Protein AF-A0A1H4CQN2-F1 (afdb_monomer_lite)

Structure (mmCIF, N/CA/C/O backbone):
data_AF-A0A1H4CQN2-F1
#
_entry.id   AF-A0A1H4CQN2-F1
#
loop_
_atom_site.group_PDB
_atom_site.id
_atom_site.type_symbol
_atom_site.label_atom_id
_atom_site.label_alt_id
_atom_site.label_comp_id
_atom_site.label_asym_id
_atom_site.label_entity_id
_atom_site.label_seq_id
_atom_site.pdbx_PDB_ins_code
_atom_site.Cartn_x
_atom_site.Cartn_y
_atom_site.Cartn_z
_atom_site.occupancy
_atom_site.B_iso_or_equiv
_atom_site.auth_seq_id
_atom_site.auth_comp_id
_atom_site.auth_asym_id
_atom_site.auth_atom_id
_atom_site.pdbx_PDB_model_num
ATOM 1 N N . ARG A 1 1 ? -15.395 -1.554 0.676 1.00 87.56 1 ARG A N 1
ATOM 2 C CA . ARG A 1 1 ? -14.840 -2.055 1.961 1.00 87.56 1 ARG A CA 1
ATOM 3 C C . ARG A 1 1 ? -13.580 -1.270 2.281 1.00 87.56 1 ARG A C 1
ATOM 5 O O . ARG A 1 1 ? -12.940 -0.834 1.336 1.00 87.56 1 ARG A O 1
ATOM 12 N N . VAL A 1 2 ? -13.227 -1.095 3.550 1.00 90.62 2 VAL A N 1
ATOM 13 C CA . VAL A 1 2 ? -11.987 -0.423 3.969 1.00 90.62 2 VAL A CA 1
ATOM 14 C C . VAL A 1 2 ? -11.228 -1.343 4.917 1.00 90.62 2 VAL A C 1
ATOM 16 O O . VAL A 1 2 ? -11.805 -1.848 5.880 1.00 90.62 2 VAL A O 1
ATOM 19 N N . LEU A 1 3 ? -9.947 -1.565 4.626 1.00 91.94 3 LEU A N 1
ATOM 20 C CA . LEU A 1 3 ? -9.003 -2.228 5.520 1.00 91.94 3 LEU A CA 1
ATOM 21 C C . LEU A 1 3 ? -8.351 -1.131 6.354 1.00 91.94 3 LEU A C 1
ATOM 23 O O . LEU A 1 3 ? -7.751 -0.216 5.798 1.00 91.94 3 LEU A O 1
ATOM 27 N N . ALA A 1 4 ? -8.525 -1.184 7.668 1.00 89.69 4 ALA A N 1
ATOM 28 C CA . ALA A 1 4 ? -8.013 -0.158 8.560 1.00 89.69 4 ALA A CA 1
ATOM 29 C C . ALA A 1 4 ? -7.338 -0.791 9.768 1.00 89.69 4 ALA A C 1
ATOM 31 O O . ALA A 1 4 ? -7.780 -1.831 10.271 1.00 89.69 4 ALA A O 1
ATOM 32 N N . ASP A 1 5 ? -6.301 -0.120 10.257 1.00 88.75 5 ASP A N 1
ATOM 33 C CA . ASP A 1 5 ? -5.639 -0.513 11.489 1.00 88.75 5 ASP A CA 1
ATOM 34 C C . ASP A 1 5 ? -6.581 -0.399 12.680 1.00 88.75 5 ASP A C 1
ATOM 36 O O . ASP A 1 5 ? -7.530 0.391 12.704 1.00 88.75 5 ASP A O 1
ATOM 40 N N . LYS A 1 6 ? -6.280 -1.180 13.721 1.00 87.81 6 LYS A N 1
ATOM 41 C CA . LYS A 1 6 ? -7.084 -1.248 14.945 1.00 87.81 6 LYS A CA 1
ATOM 42 C C . LYS A 1 6 ? -7.339 0.134 15.559 1.00 87.81 6 LYS A C 1
ATOM 44 O O . LYS A 1 6 ? -8.433 0.356 16.068 1.00 87.81 6 LYS A O 1
ATOM 49 N N . ILE A 1 7 ? -6.374 1.054 15.468 1.00 91.06 7 ILE A N 1
ATOM 50 C CA . ILE A 1 7 ? -6.483 2.420 16.007 1.00 91.06 7 ILE A CA 1
ATOM 51 C C . ILE A 1 7 ? -7.615 3.230 15.360 1.00 91.06 7 ILE A C 1
ATOM 53 O O . ILE A 1 7 ? -8.221 4.071 16.015 1.00 91.06 7 ILE A O 1
ATOM 57 N N . TYR A 1 8 ? -7.966 2.929 14.107 1.00 92.19 8 TYR A N 1
ATOM 58 C CA . TYR A 1 8 ? -9.045 3.599 13.385 1.00 92.19 8 TYR A CA 1
ATOM 59 C C . TYR A 1 8 ? -10.405 2.924 13.584 1.00 92.19 8 TYR A C 1
ATOM 61 O O . TYR A 1 8 ? -11.421 3.452 13.137 1.00 92.19 8 TYR A O 1
ATOM 69 N N . ARG A 1 9 ? -10.473 1.780 14.277 1.00 92.25 9 ARG A N 1
ATOM 70 C CA . ARG A 1 9 ? -11.725 1.048 14.534 1.00 92.25 9 ARG A CA 1
ATOM 71 C C . ARG A 1 9 ? -12.413 1.549 15.803 1.00 92.25 9 ARG A C 1
ATOM 73 O O . ARG A 1 9 ? -12.742 0.764 16.687 1.00 92.25 9 ARG A O 1
ATOM 80 N N . ASN A 1 10 ? -12.613 2.857 15.906 1.00 93.00 10 ASN A N 1
ATOM 81 C CA . ASN A 1 10 ? -13.371 3.467 16.997 1.00 93.00 10 ASN A CA 1
ATOM 82 C C . ASN A 1 10 ? -14.879 3.525 16.656 1.00 93.00 10 ASN A C 1
ATOM 84 O O . ASN A 1 10 ? -15.292 3.255 15.524 1.00 93.00 10 ASN A O 1
ATOM 88 N N . ARG A 1 11 ? -15.722 3.822 17.655 1.00 93.62 11 ARG A N 1
ATOM 89 C CA . ARG A 1 11 ? -17.189 3.838 17.488 1.00 93.62 11 ARG A CA 1
ATOM 90 C C . ARG A 1 11 ? -17.652 4.884 16.470 1.00 93.62 11 ARG A C 1
ATOM 92 O O . ARG A 1 11 ? -18.584 4.602 15.723 1.00 93.62 11 ARG A O 1
ATOM 99 N N . GLU A 1 12 ? -16.993 6.038 16.429 1.00 95.00 12 GLU A N 1
ATOM 100 C CA . GLU A 1 12 ? -17.295 7.138 15.505 1.00 95.00 12 GLU A CA 1
ATOM 101 C C . GLU A 1 12 ? -17.009 6.748 14.052 1.00 95.00 12 GLU A C 1
ATOM 103 O O . GLU A 1 12 ? -17.878 6.847 13.194 1.00 95.00 12 GLU A O 1
ATOM 108 N N . ASN A 1 13 ? -15.832 6.195 13.773 1.00 94.62 13 ASN A N 1
ATOM 109 C CA . ASN A 1 13 ? -15.453 5.741 12.438 1.00 94.62 13 ASN A CA 1
ATOM 110 C C . ASN A 1 13 ? -16.328 4.574 11.974 1.00 94.62 13 ASN A C 1
ATOM 112 O O . ASN A 1 13 ? -16.683 4.491 10.799 1.00 94.62 13 ASN A O 1
ATOM 116 N N . LEU A 1 14 ? -16.711 3.677 12.888 1.00 92.94 14 LEU A N 1
ATOM 117 C CA . LEU A 1 14 ? -17.646 2.596 12.583 1.00 92.94 14 LEU A CA 1
ATOM 118 C C . LEU A 1 14 ? -19.048 3.121 12.263 1.00 92.94 14 LEU A C 1
ATOM 120 O O . LEU A 1 14 ? -19.650 2.641 11.302 1.00 92.94 14 LEU A O 1
ATOM 124 N N . SER A 1 15 ? -19.570 4.089 13.025 1.00 94.00 15 SER A N 1
ATOM 125 C CA . SER A 1 15 ? -20.881 4.686 12.743 1.00 94.00 15 SER A CA 1
ATOM 126 C C . SER A 1 15 ? -20.861 5.472 11.431 1.00 94.00 15 SER A C 1
ATOM 128 O O . SER A 1 15 ? -21.769 5.306 10.618 1.00 94.00 15 SER A O 1
ATOM 130 N N . TYR A 1 16 ? -19.787 6.225 11.176 1.00 95.44 16 TYR A N 1
ATOM 131 C CA . TYR A 1 16 ? -19.548 6.959 9.935 1.00 95.44 16 TYR A CA 1
ATOM 132 C C . TYR A 1 16 ? -19.487 6.034 8.715 1.00 95.44 16 TYR A C 1
ATOM 134 O O . TYR A 1 16 ? -20.124 6.286 7.694 1.00 95.44 16 TYR A O 1
ATOM 142 N N . CYS A 1 17 ? -18.743 4.930 8.810 1.00 94.56 17 CYS A N 1
ATOM 143 C CA . CYS A 1 17 ? -18.678 3.960 7.722 1.00 94.56 17 CYS A CA 1
ATOM 144 C C . CYS A 1 17 ? -20.042 3.291 7.510 1.00 94.56 17 CYS A C 1
ATOM 146 O O . CYS A 1 17 ? -20.495 3.168 6.373 1.00 94.56 17 CYS A O 1
ATOM 148 N N . LYS A 1 18 ? -20.732 2.915 8.595 1.00 93.06 18 LYS A N 1
ATOM 149 C CA . LYS A 1 18 ? -22.045 2.264 8.532 1.00 93.06 18 LYS A CA 1
ATOM 150 C C . LYS A 1 18 ? -23.109 3.162 7.898 1.00 93.06 18 LYS A C 1
ATOM 152 O O . LYS A 1 18 ? -23.863 2.670 7.063 1.00 93.06 18 LYS A O 1
ATOM 157 N N . SER A 1 19 ? -23.153 4.452 8.239 1.00 96.44 19 SER A N 1
ATOM 158 C CA . SER A 1 19 ? -24.119 5.404 7.664 1.00 96.44 19 SER A CA 1
ATOM 159 C C . SER A 1 19 ? -23.926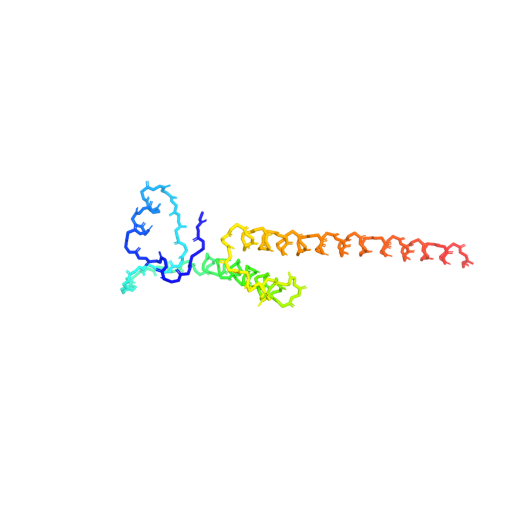 5.614 6.160 1.00 96.44 19 SER A C 1
ATOM 161 O O . SER A 1 19 ? -24.883 5.928 5.460 1.00 96.44 19 SER A O 1
ATOM 163 N N . ARG A 1 20 ? -22.713 5.377 5.647 1.00 95.75 20 ARG A N 1
ATOM 164 C CA . ARG A 1 20 ? -22.380 5.443 4.215 1.00 95.75 20 ARG A CA 1
ATOM 165 C C . ARG A 1 20 ? -22.377 4.085 3.508 1.00 95.75 20 ARG A C 1
ATOM 167 O O . ARG A 1 20 ? -21.931 3.997 2.369 1.00 95.75 20 ARG A O 1
ATOM 174 N N . GLY A 1 21 ? -22.810 3.014 4.174 1.00 94.19 21 GLY A N 1
ATOM 175 C CA . GLY A 1 21 ? -22.793 1.662 3.601 1.00 94.19 21 GLY A CA 1
ATOM 176 C C . GLY A 1 21 ? -21.385 1.094 3.370 1.00 94.19 21 GLY A C 1
ATOM 177 O O . GLY A 1 21 ? -21.203 0.139 2.617 1.00 94.19 21 GLY A O 1
ATOM 178 N N . ILE A 1 22 ? -20.362 1.658 4.015 1.00 94.12 22 ILE A N 1
ATOM 179 C CA . ILE A 1 22 ? -18.977 1.206 3.903 1.00 94.12 22 ILE A CA 1
ATOM 180 C C . ILE A 1 22 ? -18.718 0.126 4.958 1.00 94.12 22 ILE A C 1
ATOM 182 O O . ILE A 1 22 ? -18.769 0.372 6.162 1.00 94.12 22 ILE A O 1
ATOM 186 N N . ARG A 1 23 ? -18.360 -1.084 4.515 1.00 90.94 23 ARG A N 1
ATOM 187 C CA . ARG A 1 23 ? -17.863 -2.142 5.410 1.00 90.94 23 ARG A CA 1
ATOM 188 C C . ARG A 1 23 ? -16.426 -1.845 5.845 1.00 90.94 23 ARG A C 1
ATOM 190 O O . ARG A 1 23 ? -15.522 -1.913 5.008 1.00 90.94 23 ARG A O 1
ATOM 197 N N . LEU A 1 24 ? -16.215 -1.579 7.133 1.00 91.25 24 LEU A N 1
ATOM 198 C CA . LEU A 1 24 ? -14.889 -1.536 7.756 1.00 91.25 24 LEU A CA 1
ATOM 199 C C . LEU A 1 24 ? -14.486 -2.958 8.173 1.00 91.25 24 LEU A C 1
ATOM 201 O O . LEU A 1 24 ? -15.216 -3.605 8.925 1.00 91.25 24 LEU A O 1
ATOM 205 N N . ALA A 1 25 ? -13.363 -3.461 7.665 1.00 89.31 25 ALA A N 1
ATOM 206 C CA . ALA A 1 25 ? -12.917 -4.826 7.926 1.00 89.31 25 ALA A CA 1
ATOM 207 C C . ALA A 1 25 ? -12.565 -5.070 9.403 1.00 89.31 25 ALA A C 1
ATOM 209 O O . ALA A 1 25 ? -12.252 -4.145 10.161 1.00 89.31 25 ALA A O 1
ATOM 210 N N . GLY A 1 26 ? -12.617 -6.343 9.798 1.00 87.00 26 GLY A N 1
ATOM 211 C CA . GLY A 1 26 ? -12.320 -6.815 11.149 1.00 87.00 26 GLY A CA 1
ATOM 212 C C . GLY A 1 26 ? -13.552 -7.074 12.033 1.00 87.00 26 GLY A C 1
ATOM 213 O O . GLY A 1 26 ? -14.680 -6.723 11.679 1.00 87.00 26 GLY A O 1
ATOM 214 N N . PRO A 1 27 ? -13.345 -7.667 13.220 1.00 85.38 27 PRO A N 1
ATOM 215 C CA . PRO A 1 27 ? -14.417 -8.119 14.115 1.00 85.38 27 PRO A CA 1
ATOM 216 C C . PRO A 1 27 ? -15.186 -6.962 14.756 1.00 85.38 27 PRO A C 1
ATOM 218 O O . PRO A 1 27 ? -14.601 -5.912 15.004 1.00 85.38 27 PRO A O 1
ATOM 221 N N . ALA A 1 28 ? -16.469 -7.127 15.079 1.00 83.00 28 ALA A N 1
ATOM 222 C CA . ALA A 1 28 ? -17.230 -6.077 15.765 1.00 83.00 28 ALA A CA 1
ATOM 223 C C . ALA A 1 28 ? -16.548 -5.623 17.074 1.00 83.00 28 ALA A C 1
ATOM 225 O O . ALA A 1 28 ? -15.829 -6.390 17.715 1.00 83.00 28 ALA A O 1
ATOM 226 N N . LEU A 1 29 ? -16.760 -4.362 17.465 1.00 84.38 29 LEU A N 1
ATOM 227 C CA . LEU A 1 2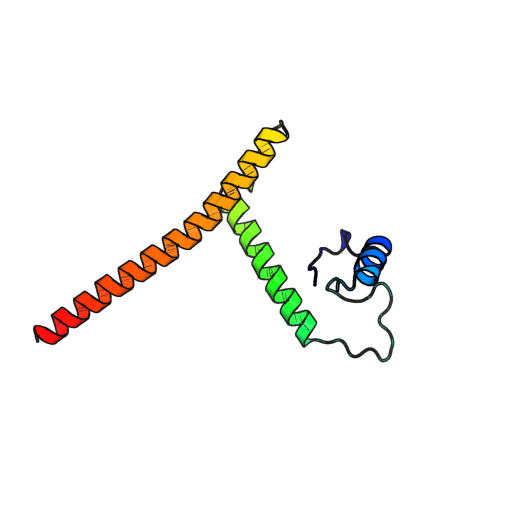9 ? -16.274 -3.880 18.757 1.00 84.38 29 LEU A CA 1
ATOM 228 C C . LEU A 1 29 ? -17.0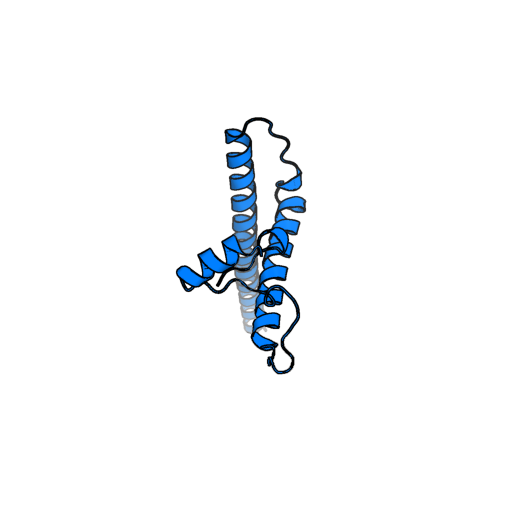04 -4.578 19.907 1.00 84.38 29 LEU A C 1
ATOM 230 O O . LEU A 1 29 ? -18.226 -4.714 19.883 1.00 84.38 29 LEU A O 1
ATOM 234 N N . GLY A 1 30 ? -16.248 -4.931 20.945 1.00 84.81 30 GLY A N 1
ATOM 235 C CA . GLY A 1 30 ? -16.767 -5.562 22.153 1.00 84.81 30 GLY A CA 1
ATOM 236 C C . GLY A 1 30 ? -16.700 -7.086 22.113 1.00 84.81 30 GLY A C 1
ATOM 237 O O . GLY A 1 30 ? -15.909 -7.683 21.384 1.00 84.81 30 GLY A O 1
ATOM 238 N N . ARG A 1 31 ? -17.505 -7.718 22.967 1.00 84.94 31 ARG A N 1
ATOM 239 C CA . ARG A 1 31 ? -17.523 -9.172 23.117 1.00 84.94 31 ARG A CA 1
ATOM 240 C C . ARG A 1 31 ? -18.225 -9.818 21.911 1.00 84.94 31 ARG A C 1
ATOM 242 O O . ARG A 1 31 ? -19.340 -9.402 21.594 1.00 84.94 31 ARG A O 1
ATOM 249 N N . PRO A 1 32 ? -17.639 -10.853 21.283 1.00 81.75 32 PRO A N 1
ATOM 250 C CA . PRO A 1 32 ? -18.330 -11.636 20.264 1.00 81.75 32 PRO A CA 1
ATOM 251 C C . PRO A 1 32 ? -19.646 -12.208 20.807 1.00 81.75 32 PRO A C 1
ATOM 253 O O . PRO A 1 32 ? -19.692 -12.734 21.923 1.00 81.75 32 PRO A O 1
ATOM 256 N N . GLY A 1 33 ? -20.722 -12.094 20.028 1.00 79.88 33 GLY A N 1
ATOM 257 C CA . GLY A 1 33 ? -22.015 -12.674 20.385 1.00 79.88 33 GLY A CA 1
ATOM 258 C C . GLY A 1 33 ? -21.968 -14.205 20.356 1.00 79.88 33 GLY A C 1
ATOM 259 O O . GLY A 1 33 ? -21.262 -14.794 19.543 1.00 79.88 33 GLY A O 1
ATOM 260 N N . LYS A 1 34 ? -22.749 -14.853 21.227 1.00 76.75 34 LYS A N 1
ATOM 261 C CA . LYS A 1 34 ? -22.708 -16.310 21.471 1.00 76.75 34 LYS A CA 1
ATOM 262 C C . LYS A 1 34 ? -23.000 -17.173 20.226 1.00 76.75 34 LYS A C 1
ATOM 264 O O . LYS A 1 34 ? -22.500 -18.285 20.150 1.00 76.75 34 LYS A O 1
ATOM 269 N N . ASN A 1 35 ? -23.757 -16.643 19.258 1.00 72.94 35 ASN A N 1
ATOM 270 C CA . ASN A 1 35 ? -24.218 -17.353 18.053 1.00 72.94 35 ASN A CA 1
ATOM 271 C C . ASN A 1 35 ? -23.798 -16.667 16.737 1.00 72.94 35 ASN A C 1
ATOM 273 O O . ASN A 1 35 ? -24.448 -16.849 15.711 1.00 72.94 35 ASN A O 1
ATOM 277 N N . VAL A 1 36 ? -22.761 -15.822 16.744 1.00 71.62 36 VAL A N 1
ATOM 278 C CA . VAL A 1 36 ? -22.327 -15.137 15.515 1.00 71.62 36 VAL A CA 1
ATOM 279 C C . VAL A 1 36 ? -21.419 -16.066 14.715 1.00 71.62 36 VAL A C 1
ATOM 281 O O . VAL A 1 36 ? -20.289 -16.335 15.121 1.00 71.62 36 VAL A O 1
ATOM 284 N N . SER A 1 37 ? -21.890 -16.537 13.560 1.00 69.69 37 SER A N 1
ATOM 285 C CA . SER A 1 37 ? -21.035 -17.212 12.585 1.00 69.69 37 SER A CA 1
ATOM 286 C C . SER A 1 37 ? -20.047 -16.199 12.005 1.00 69.69 37 SER A C 1
ATOM 288 O O . SER A 1 37 ? -20.434 -15.293 11.265 1.00 69.69 37 SER A O 1
ATOM 290 N N . ILE A 1 38 ? -18.771 -16.325 12.365 1.00 70.50 38 ILE A N 1
ATOM 291 C CA . ILE A 1 38 ? -17.699 -15.512 11.788 1.00 70.50 38 ILE A CA 1
ATOM 292 C C . ILE A 1 38 ? -17.478 -15.982 10.351 1.00 70.50 38 ILE A C 1
ATOM 294 O O . ILE A 1 38 ? -17.202 -17.161 10.113 1.00 70.50 38 ILE A O 1
ATOM 298 N N . ASP A 1 39 ? -17.583 -15.063 9.394 1.00 84.00 39 ASP A N 1
ATOM 299 C CA . ASP A 1 39 ? -17.240 -15.330 8.000 1.00 84.00 39 ASP A CA 1
ATOM 300 C C . ASP A 1 39 ? -15.714 -15.404 7.838 1.00 84.00 39 ASP A C 1
ATOM 302 O O . ASP A 1 39 ? -15.034 -14.426 7.512 1.00 84.00 39 ASP A O 1
ATOM 306 N N . LYS A 1 40 ? -15.181 -16.605 8.086 1.00 85.25 40 LYS A N 1
ATOM 307 C CA . LYS A 1 40 ? -13.748 -16.913 7.992 1.00 85.25 40 LYS A CA 1
ATOM 308 C C . LYS A 1 40 ? -13.176 -16.634 6.604 1.00 85.25 40 LYS A C 1
ATOM 310 O O . LYS A 1 40 ? -11.998 -16.308 6.487 1.00 85.25 40 LYS A O 1
ATOM 315 N N . ARG A 1 41 ? -13.983 -16.766 5.544 1.00 89.44 41 ARG A N 1
ATOM 316 C CA . ARG A 1 41 ? -13.522 -16.525 4.172 1.00 89.44 41 ARG A CA 1
ATOM 317 C C . ARG A 1 41 ? -13.259 -15.041 3.963 1.00 89.44 41 ARG A C 1
ATOM 319 O O . ARG A 1 41 ? -12.208 -14.681 3.440 1.00 89.44 41 ARG A O 1
ATOM 326 N N . THR A 1 42 ? -14.186 -14.190 4.394 1.00 87.12 42 THR A N 1
ATOM 327 C CA . THR A 1 42 ? -14.002 -12.737 4.311 1.00 87.12 42 THR A CA 1
ATOM 328 C C . THR A 1 42 ? -12.827 -12.274 5.168 1.00 87.12 42 THR A C 1
ATOM 330 O O . THR A 1 42 ? -12.026 -11.466 4.704 1.00 87.12 42 THR A O 1
ATOM 333 N N . GLU A 1 43 ? -12.674 -12.816 6.379 1.00 87.12 43 GLU A N 1
ATOM 334 C CA . GLU A 1 43 ? -11.529 -12.512 7.245 1.00 87.12 43 GLU A CA 1
ATOM 335 C C . GLU A 1 43 ? -10.192 -12.902 6.600 1.00 87.12 43 GLU A C 1
ATOM 337 O O . GLU A 1 43 ? -9.257 -12.102 6.593 1.00 87.12 43 GLU A O 1
ATOM 342 N N . TYR A 1 44 ? -10.119 -14.089 5.991 1.00 91.38 44 TYR A N 1
ATOM 343 C CA . TYR A 1 44 ? -8.929 -14.531 5.270 1.00 91.38 44 TYR A CA 1
ATOM 344 C C . TYR A 1 44 ? -8.578 -13.584 4.118 1.00 91.38 44 TYR A C 1
ATOM 346 O O . TYR A 1 44 ? -7.447 -13.109 4.049 1.00 91.38 44 TYR A O 1
ATOM 354 N N . VAL A 1 45 ? -9.540 -13.247 3.255 1.00 91.75 45 VAL A N 1
ATOM 355 C CA . VAL A 1 45 ? -9.304 -12.325 2.130 1.00 91.75 45 VAL A CA 1
ATOM 356 C C . VAL A 1 45 ? -8.840 -10.957 2.631 1.00 91.75 45 VAL A C 1
ATOM 358 O O . VAL A 1 45 ? -7.841 -10.435 2.148 1.00 91.75 45 VAL A O 1
ATOM 361 N N . ASP A 1 46 ? -9.517 -10.398 3.637 1.00 91.19 46 ASP A N 1
ATOM 362 C CA . ASP A 1 46 ? -9.141 -9.102 4.205 1.00 91.19 46 ASP A CA 1
ATOM 363 C C . ASP A 1 46 ? -7.727 -9.154 4.840 1.00 91.19 46 ASP A C 1
ATOM 365 O O . ASP A 1 46 ? -7.006 -8.156 4.816 1.00 91.19 46 ASP A O 1
ATOM 369 N N . SER A 1 47 ? -7.296 -10.304 5.380 1.00 90.50 47 SER A N 1
ATOM 370 C CA . SER A 1 47 ? -5.938 -10.497 5.914 1.00 90.50 47 SER A CA 1
ATOM 371 C C . SER A 1 47 ? -4.867 -10.577 4.822 1.00 90.50 47 SER A C 1
ATOM 373 O O . SER A 1 47 ? -3.814 -9.957 4.961 1.00 90.50 47 SER A O 1
ATOM 375 N N . VAL A 1 48 ? -5.148 -11.279 3.720 1.00 93.75 48 VAL A N 1
ATOM 376 C CA . VAL A 1 48 ? -4.238 -11.395 2.572 1.00 93.75 48 VAL A CA 1
ATOM 377 C C . VAL A 1 48 ? -4.014 -10.024 1.938 1.00 93.75 48 VAL A C 1
ATOM 379 O O . VAL A 1 48 ? -2.864 -9.628 1.747 1.00 93.75 48 VAL A O 1
ATOM 382 N N . ASP A 1 49 ? -5.091 -9.266 1.711 1.00 93.56 49 ASP A N 1
ATOM 383 C CA . ASP A 1 49 ? -5.009 -7.915 1.149 1.00 93.56 49 ASP A CA 1
ATOM 384 C C . ASP A 1 49 ? -4.167 -6.984 2.047 1.00 93.56 49 ASP A C 1
ATOM 386 O O . ASP A 1 49 ? -3.348 -6.204 1.559 1.00 93.56 49 ASP A O 1
ATOM 390 N N . ARG A 1 50 ? -4.316 -7.078 3.381 1.00 92.06 50 ARG A N 1
ATOM 391 C CA . ARG A 1 50 ? -3.495 -6.300 4.329 1.00 92.06 50 ARG A CA 1
ATOM 392 C C . ARG A 1 50 ? -2.016 -6.662 4.247 1.00 92.06 50 ARG A C 1
ATOM 394 O O . ARG A 1 50 ? -1.178 -5.764 4.207 1.00 92.06 50 ARG A O 1
ATOM 401 N N . ILE A 1 51 ? -1.700 -7.956 4.197 1.00 93.44 51 ILE A N 1
ATOM 402 C CA . ILE A 1 51 ? -0.318 -8.442 4.098 1.00 93.44 51 ILE A CA 1
ATOM 403 C C . ILE A 1 51 ? 0.352 -7.907 2.830 1.00 93.44 51 ILE A C 1
ATOM 405 O O . ILE A 1 51 ? 1.517 -7.514 2.871 1.00 93.44 51 ILE A O 1
ATOM 409 N N . GLU A 1 52 ? -0.355 -7.875 1.700 1.00 93.94 52 GLU A N 1
ATOM 410 C CA . GLU A 1 52 ? 0.200 -7.344 0.454 1.00 93.94 52 GLU A CA 1
ATOM 411 C C . GLU A 1 52 ? 0.550 -5.854 0.571 1.00 93.94 52 GLU A C 1
ATOM 413 O O . GLU A 1 52 ? 1.654 -5.443 0.199 1.00 93.94 52 GLU A O 1
ATOM 418 N N . VAL A 1 53 ? -0.348 -5.060 1.156 1.00 91.88 53 VAL A N 1
ATOM 419 C CA . VAL A 1 53 ? -0.118 -3.632 1.410 1.00 91.88 53 VAL A CA 1
ATOM 420 C C . VAL A 1 53 ? 1.090 -3.426 2.330 1.00 91.88 53 VAL A C 1
ATOM 422 O O . VAL A 1 53 ? 1.992 -2.654 2.000 1.00 91.88 53 VAL A O 1
ATOM 425 N N . GLU A 1 54 ? 1.162 -4.150 3.449 1.00 93.81 54 GLU A N 1
ATOM 426 C CA . GLU A 1 54 ? 2.282 -4.074 4.396 1.00 93.81 54 GLU A CA 1
ATOM 427 C C . GLU A 1 54 ? 3.618 -4.448 3.736 1.00 93.81 54 GLU A C 1
ATOM 429 O O . GLU A 1 54 ? 4.620 -3.750 3.917 1.00 93.81 54 GLU A O 1
ATOM 434 N N . ARG A 1 55 ? 3.630 -5.492 2.896 1.00 95.06 55 ARG A N 1
ATOM 435 C CA . ARG A 1 55 ? 4.815 -5.890 2.119 1.00 95.06 55 ARG A CA 1
ATOM 436 C C . ARG A 1 55 ? 5.276 -4.785 1.172 1.00 95.06 55 ARG A C 1
ATOM 438 O O . ARG A 1 55 ? 6.476 -4.522 1.095 1.00 95.06 55 ARG A O 1
ATOM 445 N N . LYS A 1 56 ? 4.358 -4.112 0.469 1.00 94.50 56 LYS A N 1
ATOM 446 C CA . LYS A 1 56 ? 4.701 -2.984 -0.416 1.00 94.50 56 LYS A CA 1
ATOM 447 C C . LYS A 1 56 ? 5.261 -1.800 0.367 1.00 94.50 56 LYS A C 1
ATOM 449 O O . LYS A 1 56 ? 6.261 -1.223 -0.051 1.00 94.50 56 LYS A O 1
ATOM 454 N N . PHE A 1 57 ? 4.693 -1.475 1.528 1.00 93.81 57 PHE A N 1
ATOM 455 C CA . PHE A 1 57 ? 5.242 -0.423 2.387 1.00 93.81 57 PHE A CA 1
ATOM 456 C C . PHE A 1 57 ? 6.638 -0.763 2.914 1.00 93.81 57 PHE A C 1
ATOM 458 O O . PHE A 1 57 ? 7.511 0.105 2.904 1.00 93.81 57 PHE A O 1
ATOM 465 N N . ALA A 1 58 ? 6.880 -2.007 3.332 1.00 95.25 58 ALA A N 1
ATOM 466 C CA . ALA A 1 58 ? 8.211 -2.455 3.737 1.00 95.25 58 ALA A CA 1
ATOM 467 C C . ALA A 1 58 ? 9.222 -2.328 2.582 1.00 95.25 58 ALA A C 1
ATOM 469 O O . ALA A 1 58 ? 10.287 -1.734 2.752 1.00 95.25 58 ALA A O 1
ATOM 470 N N . LEU A 1 59 ? 8.855 -2.794 1.383 1.00 95.44 59 LEU A N 1
ATOM 471 C CA . LEU A 1 59 ? 9.677 -2.663 0.177 1.00 95.44 59 LEU A CA 1
ATOM 472 C C . LEU A 1 59 ? 9.973 -1.196 -0.168 1.00 95.44 59 LEU A C 1
ATOM 474 O O . LEU A 1 59 ? 11.099 -0.853 -0.525 1.00 95.44 59 LEU A O 1
ATOM 478 N N . SER A 1 60 ? 8.979 -0.313 -0.064 1.00 95.88 60 SER A N 1
ATOM 479 C CA . SER A 1 60 ? 9.162 1.115 -0.331 1.00 95.88 60 SER A CA 1
ATOM 480 C C . SER A 1 60 ? 10.137 1.754 0.664 1.00 95.88 60 SER A C 1
ATOM 482 O O . SER A 1 60 ? 11.038 2.493 0.263 1.00 95.88 60 SER A O 1
ATOM 484 N N . LYS A 1 61 ? 10.017 1.411 1.954 1.00 95.69 61 LYS A N 1
ATOM 485 C CA . LYS A 1 61 ? 10.910 1.905 3.012 1.00 95.69 61 LYS A CA 1
ATOM 486 C C . LYS A 1 61 ? 12.360 1.485 2.802 1.00 95.69 61 LYS A C 1
ATOM 488 O O . LYS A 1 61 ? 13.238 2.331 2.938 1.00 95.69 61 LYS A O 1
ATOM 493 N N . HIS A 1 62 ? 12.596 0.217 2.466 1.00 95.31 62 HIS A N 1
ATOM 494 C CA . HIS A 1 62 ? 13.947 -0.329 2.327 1.00 95.31 62 HIS A CA 1
ATOM 495 C C . HIS A 1 62 ? 14.597 -0.029 0.973 1.00 95.31 62 HIS A C 1
ATOM 497 O O . HIS A 1 62 ? 15.772 0.315 0.935 1.00 95.31 62 HIS A O 1
ATOM 503 N N . SER A 1 63 ? 13.858 -0.162 -0.131 1.00 95.19 63 SER A N 1
ATOM 504 C CA . SER A 1 63 ? 14.440 -0.155 -1.483 1.00 95.19 63 SER A CA 1
ATOM 505 C C . SER A 1 63 ? 14.147 1.111 -2.286 1.00 95.19 63 SER A C 1
ATOM 507 O O . SER A 1 63 ? 14.830 1.361 -3.272 1.00 95.19 63 SER A O 1
ATOM 509 N N . HIS A 1 64 ? 13.163 1.919 -1.880 1.00 96.00 64 HIS A N 1
ATOM 510 C CA . HIS A 1 64 ? 12.720 3.092 -2.648 1.00 96.00 64 HIS A CA 1
ATOM 511 C C . HIS A 1 64 ? 12.865 4.406 -1.877 1.00 96.00 64 HIS A C 1
ATOM 513 O O . HIS A 1 64 ? 12.222 5.393 -2.215 1.00 96.00 64 HIS A O 1
ATOM 519 N N . GLY A 1 65 ? 13.698 4.426 -0.833 1.00 94.12 65 GLY A N 1
ATOM 520 C CA . GLY A 1 65 ? 14.078 5.649 -0.123 1.00 94.12 65 GLY A CA 1
ATOM 521 C C . GLY A 1 65 ? 13.021 6.218 0.824 1.00 94.12 65 GLY A C 1
ATOM 522 O O . GLY A 1 65 ? 13.324 7.167 1.541 1.00 94.12 65 GLY A O 1
ATOM 523 N N . LEU A 1 66 ? 11.826 5.619 0.917 1.00 96.50 66 LEU A N 1
ATOM 524 C CA . LEU A 1 66 ? 10.754 6.128 1.781 1.00 96.50 66 LEU A CA 1
ATOM 525 C C . LEU A 1 66 ? 11.168 6.155 3.266 1.00 96.50 66 LEU A C 1
ATOM 527 O O . LEU A 1 66 ? 10.764 7.048 4.002 1.00 96.50 66 LEU A O 1
ATOM 531 N N . GLY A 1 67 ? 11.997 5.203 3.709 1.00 95.56 67 GLY A N 1
ATOM 532 C CA . GLY A 1 67 ? 12.516 5.144 5.081 1.00 95.56 67 GLY A CA 1
ATOM 533 C C . GLY A 1 67 ? 13.661 6.120 5.373 1.00 95.56 67 GLY A C 1
ATOM 534 O O . GLY A 1 67 ? 14.075 6.226 6.522 1.00 95.56 67 GLY A O 1
ATOM 535 N N . LEU A 1 68 ? 14.170 6.816 4.352 1.00 96.50 68 LEU A N 1
ATOM 536 C CA . LEU A 1 68 ? 15.297 7.753 4.443 1.00 96.50 68 LEU A CA 1
ATOM 537 C C . LEU A 1 68 ? 14.851 9.221 4.361 1.00 96.50 68 LEU A C 1
ATOM 539 O O . LEU A 1 68 ? 15.684 10.127 4.369 1.00 96.50 68 LEU A O 1
ATOM 543 N N . ILE A 1 69 ? 13.545 9.476 4.263 1.00 96.38 69 ILE A N 1
ATOM 544 C CA . ILE A 1 69 ? 13.000 10.830 4.174 1.00 96.38 69 ILE A CA 1
ATOM 545 C C . ILE A 1 69 ? 13.112 11.506 5.544 1.00 96.38 69 ILE A C 1
ATOM 547 O O . ILE A 1 69 ? 12.377 11.182 6.472 1.00 96.38 69 ILE A O 1
ATOM 551 N N . MET A 1 70 ? 14.020 12.478 5.643 1.00 96.44 70 MET A N 1
ATOM 552 C CA . MET A 1 70 ? 14.278 13.280 6.852 1.00 96.44 70 MET A CA 1
ATOM 553 C C . MET A 1 70 ? 13.963 14.771 6.633 1.00 96.44 70 MET A C 1
ATOM 555 O O . MET A 1 70 ? 14.463 15.648 7.343 1.00 96.44 70 MET A O 1
ATOM 559 N N . THR A 1 71 ? 13.177 15.082 5.602 1.00 96.06 71 THR A N 1
ATOM 560 C CA . TH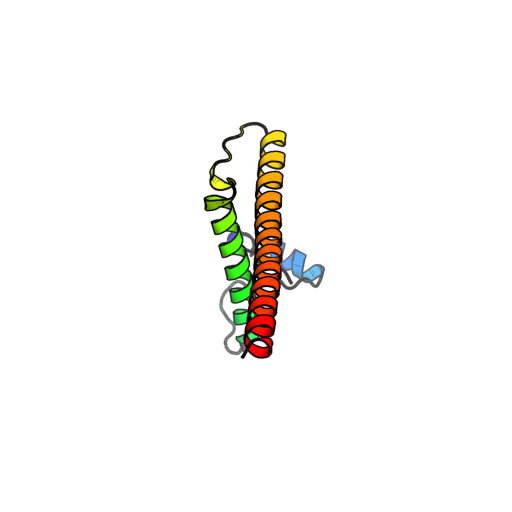R A 1 71 ? 12.788 16.448 5.244 1.00 96.06 71 THR A CA 1
ATOM 561 C C . THR A 1 71 ? 11.950 17.085 6.351 1.00 96.06 71 THR A C 1
ATOM 563 O O . THR A 1 71 ? 11.082 16.447 6.937 1.00 96.06 71 THR A O 1
ATOM 566 N N . LYS A 1 72 ? 12.206 18.367 6.638 1.00 95.12 72 LYS A N 1
ATOM 567 C CA . LYS A 1 72 ? 11.511 19.107 7.707 1.00 95.12 72 LYS A CA 1
ATOM 568 C C . LYS A 1 72 ? 10.302 19.899 7.212 1.00 95.12 72 LYS A C 1
ATOM 570 O O . LYS A 1 72 ? 9.378 20.137 7.981 1.00 95.12 72 LYS A O 1
ATOM 575 N N . LEU A 1 73 ? 10.321 20.329 5.948 1.00 97.88 73 LEU A N 1
ATOM 576 C CA . LEU A 1 73 ? 9.219 21.076 5.350 1.00 97.88 73 LEU A CA 1
ATOM 577 C C . LEU A 1 73 ? 8.159 20.105 4.828 1.00 97.88 73 LEU A C 1
ATOM 579 O O . LEU A 1 73 ? 8.462 19.061 4.250 1.00 97.88 73 LEU A O 1
ATOM 583 N N . GLU A 1 74 ? 6.900 20.460 5.037 1.00 96.62 74 GLU A N 1
ATOM 584 C CA . GLU A 1 74 ? 5.768 19.605 4.704 1.00 96.62 74 GLU A CA 1
ATOM 585 C C . GLU A 1 74 ? 5.671 19.336 3.193 1.00 96.62 74 GLU A C 1
ATOM 587 O O . GLU A 1 74 ? 5.492 18.197 2.762 1.00 96.62 74 GLU A O 1
ATOM 592 N N . GLU A 1 75 ? 5.860 20.378 2.383 1.00 97.69 75 GLU A N 1
ATOM 593 C CA . GLU A 1 75 ? 5.813 20.303 0.923 1.00 97.69 75 GLU A CA 1
ATOM 594 C C . GLU A 1 75 ? 6.892 19.369 0.359 1.00 97.69 75 GLU A C 1
ATOM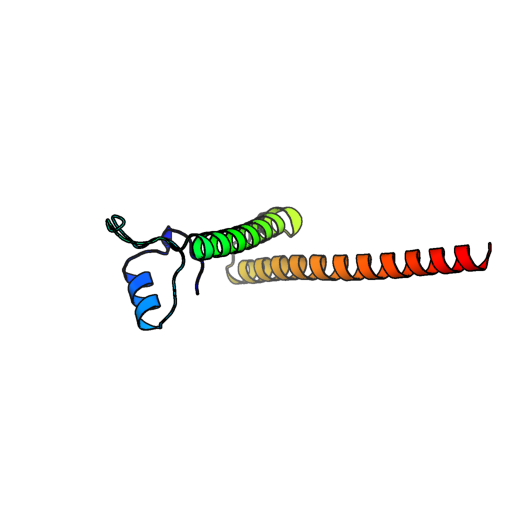 596 O O . GLU A 1 75 ? 6.593 18.457 -0.413 1.00 97.69 75 GLU A O 1
ATOM 601 N N . THR A 1 76 ? 8.142 19.520 0.808 1.00 97.19 76 THR A N 1
ATOM 602 C CA . THR A 1 76 ? 9.248 18.668 0.346 1.00 97.19 76 THR A CA 1
ATOM 603 C C . THR A 1 76 ? 9.088 17.227 0.812 1.00 97.19 76 THR A C 1
ATOM 605 O O . THR A 1 76 ? 9.408 16.305 0.059 1.00 97.19 76 THR A O 1
ATOM 608 N N . SER A 1 77 ? 8.531 17.014 2.007 1.00 97.12 77 SER A N 1
ATOM 609 C CA . SER A 1 77 ? 8.216 15.677 2.519 1.00 97.12 77 SER A CA 1
ATOM 610 C C . SER A 1 77 ? 7.176 14.979 1.651 1.00 97.12 77 SER A C 1
ATOM 612 O O . SER A 1 77 ? 7.391 13.842 1.233 1.00 97.12 77 SER A O 1
ATOM 614 N N . ARG A 1 78 ? 6.081 15.667 1.304 1.00 97.31 78 ARG A N 1
ATOM 615 C CA . ARG A 1 78 ? 5.043 15.125 0.414 1.00 97.31 78 ARG A CA 1
ATOM 616 C C . ARG A 1 78 ? 5.595 14.765 -0.957 1.00 97.31 78 ARG A C 1
ATOM 618 O O . ARG A 1 78 ? 5.359 13.653 -1.426 1.00 97.31 78 ARG A O 1
ATOM 625 N N . SER A 1 79 ? 6.360 15.668 -1.566 1.00 97.56 79 SER A N 1
ATOM 626 C CA . SER A 1 79 ? 6.978 15.425 -2.872 1.00 97.56 79 SER A CA 1
ATOM 627 C C . SER A 1 79 ? 7.955 14.245 -2.827 1.00 97.56 79 SER A C 1
ATOM 629 O O . SER A 1 79 ? 7.918 13.385 -3.703 1.00 97.56 79 SER A O 1
ATOM 631 N N . SER A 1 80 ? 8.764 14.129 -1.769 1.00 97.38 80 SER A N 1
ATOM 632 C CA . SER A 1 80 ? 9.702 13.008 -1.589 1.00 97.38 80 SER A CA 1
ATOM 633 C C . SER A 1 80 ? 8.984 11.665 -1.407 1.00 97.38 80 SER A C 1
ATOM 635 O O . SER A 1 80 ? 9.385 10.653 -1.990 1.00 97.38 80 SER A O 1
ATOM 637 N N . ILE A 1 81 ? 7.884 11.648 -0.645 1.00 97.12 81 ILE A N 1
ATOM 638 C CA . ILE A 1 81 ? 7.028 10.465 -0.484 1.00 97.12 81 ILE A CA 1
ATOM 639 C C . ILE A 1 81 ? 6.427 10.065 -1.838 1.00 97.12 81 ILE A C 1
ATOM 641 O O . ILE A 1 81 ? 6.487 8.893 -2.212 1.00 97.12 81 ILE A O 1
ATOM 645 N N . ALA A 1 82 ? 5.893 11.027 -2.597 1.00 97.19 82 ALA A N 1
ATOM 646 C CA . ALA A 1 82 ? 5.306 10.773 -3.910 1.00 97.19 82 ALA A CA 1
ATOM 647 C C . ALA A 1 82 ? 6.331 10.178 -4.889 1.00 97.19 82 ALA A C 1
ATOM 649 O O . ALA A 1 82 ? 6.047 9.169 -5.534 1.00 97.19 82 ALA A O 1
ATOM 650 N N . LEU A 1 83 ? 7.544 10.736 -4.944 1.00 96.88 83 LEU A N 1
ATOM 651 C CA . LEU A 1 83 ? 8.635 10.213 -5.771 1.00 96.88 83 LEU A CA 1
ATOM 652 C C . LEU A 1 83 ? 9.029 8.782 -5.382 1.00 96.88 83 LEU A C 1
ATOM 654 O O . LEU A 1 83 ? 9.235 7.947 -6.261 1.00 96.88 83 LEU A O 1
ATOM 658 N N . SER A 1 84 ? 9.069 8.470 -4.084 1.00 96.81 84 SER A N 1
ATOM 659 C CA . SER A 1 84 ? 9.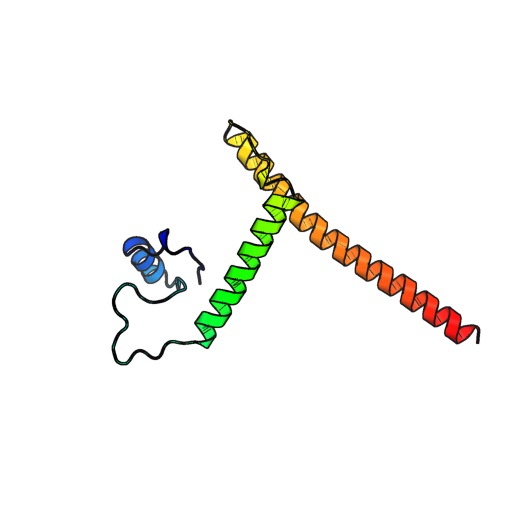366 7.115 -3.591 1.00 96.81 84 SER A CA 1
ATOM 660 C C . SER A 1 84 ? 8.313 6.095 -4.049 1.00 96.81 84 SER A C 1
ATOM 662 O O . SER A 1 84 ? 8.646 4.982 -4.463 1.00 96.81 84 SER A O 1
ATOM 664 N N . ILE A 1 85 ? 7.031 6.477 -4.028 1.00 95.56 85 ILE A N 1
ATOM 665 C CA . ILE A 1 85 ? 5.922 5.634 -4.504 1.00 95.56 85 ILE A CA 1
ATOM 666 C C . ILE A 1 85 ? 5.981 5.457 -6.028 1.00 95.56 85 ILE A C 1
ATOM 668 O O . ILE A 1 85 ? 5.814 4.341 -6.522 1.00 95.56 85 ILE A O 1
ATOM 672 N N . ILE A 1 86 ? 6.250 6.532 -6.777 1.00 96.62 86 ILE A N 1
ATOM 673 C CA . ILE A 1 86 ? 6.414 6.476 -8.238 1.00 96.62 86 ILE A CA 1
ATOM 674 C C . ILE A 1 86 ? 7.566 5.537 -8.602 1.00 96.62 86 ILE A C 1
ATOM 676 O O . ILE A 1 86 ? 7.383 4.649 -9.432 1.00 96.62 86 ILE A O 1
ATOM 680 N N . SER A 1 87 ? 8.716 5.681 -7.940 1.00 96.31 87 SER A N 1
ATOM 681 C CA . SER A 1 87 ? 9.887 4.819 -8.129 1.00 96.31 87 SER A CA 1
ATOM 682 C C . SER A 1 87 ? 9.539 3.339 -7.930 1.00 96.31 87 SER A C 1
ATOM 684 O O . SER A 1 87 ? 9.815 2.518 -8.804 1.00 96.31 87 SER A O 1
ATOM 686 N N . MET A 1 88 ? 8.816 3.006 -6.854 1.00 95.69 88 MET A N 1
ATOM 687 C CA . MET A 1 88 ? 8.364 1.633 -6.584 1.00 95.69 88 MET A CA 1
ATOM 688 C C . MET A 1 88 ? 7.466 1.059 -7.683 1.00 95.69 88 MET A C 1
ATOM 690 O O . MET A 1 88 ? 7.593 -0.112 -8.058 1.00 95.69 88 MET A O 1
ATOM 694 N N . ASN A 1 89 ? 6.551 1.869 -8.209 1.00 94.19 89 ASN A N 1
ATOM 695 C CA . ASN A 1 89 ? 5.653 1.432 -9.272 1.00 94.19 89 ASN A CA 1
ATOM 696 C C . ASN A 1 89 ? 6.397 1.255 -10.602 1.00 94.19 89 ASN A C 1
ATOM 698 O O . ASN A 1 89 ? 6.170 0.265 -11.300 1.00 94.19 89 ASN A O 1
ATOM 702 N N . LEU A 1 90 ? 7.319 2.165 -10.931 1.00 95.88 90 LEU A N 1
ATOM 703 C CA . LEU A 1 90 ? 8.157 2.064 -12.126 1.00 95.88 90 LEU A CA 1
ATOM 704 C C . LEU A 1 90 ? 9.044 0.819 -12.089 1.00 95.88 90 LEU A C 1
ATOM 706 O O . LEU A 1 90 ? 9.081 0.078 -13.064 1.00 95.88 90 LEU A O 1
ATOM 710 N N . ASP A 1 91 ? 9.687 0.535 -10.960 1.00 94.69 91 ASP A N 1
ATOM 711 C CA . ASP A 1 91 ? 10.512 -0.661 -10.764 1.00 94.69 91 ASP A CA 1
ATOM 712 C C . ASP A 1 91 ? 9.705 -1.960 -10.987 1.00 94.69 91 ASP A C 1
ATOM 714 O O . ASP A 1 91 ? 10.158 -2.904 -11.638 1.00 94.69 91 ASP A O 1
ATOM 718 N N . CYS A 1 92 ? 8.442 -1.995 -10.548 1.00 91.25 92 CYS A N 1
ATOM 719 C CA . CYS A 1 92 ? 7.526 -3.098 -10.849 1.00 91.25 92 CYS A CA 1
ATOM 720 C C . CYS A 1 92 ? 7.274 -3.266 -12.359 1.00 91.25 92 CYS A C 1
ATOM 722 O O . CYS A 1 92 ? 7.407 -4.372 -12.887 1.00 91.25 92 CYS A O 1
ATOM 724 N N . LEU A 1 93 ? 6.951 -2.178 -13.064 1.00 94.50 93 LEU A N 1
ATOM 725 C CA . LEU A 1 93 ? 6.680 -2.201 -14.507 1.00 94.50 93 LEU A CA 1
ATOM 726 C C . LEU A 1 93 ? 7.924 -2.556 -15.330 1.00 94.50 93 LEU A C 1
ATOM 728 O O . LEU A 1 93 ? 7.843 -3.349 -16.270 1.00 94.50 93 LEU A O 1
ATOM 732 N N . LEU A 1 94 ? 9.080 -2.005 -14.960 1.00 95.44 94 LEU A N 1
ATOM 733 C CA . LEU A 1 94 ? 10.352 -2.273 -15.621 1.00 95.44 94 LEU A CA 1
ATOM 734 C C . LEU A 1 94 ? 10.741 -3.740 -15.475 1.00 95.44 94 LEU A C 1
ATOM 736 O O . LEU A 1 94 ? 11.078 -4.367 -16.477 1.00 95.44 94 LEU A O 1
ATOM 740 N N . ARG A 1 95 ? 10.611 -4.327 -14.277 1.00 93.62 95 ARG A N 1
ATOM 741 C CA . ARG A 1 95 ? 10.832 -5.767 -14.085 1.00 93.62 95 ARG A CA 1
ATOM 742 C C . ARG A 1 95 ? 9.941 -6.607 -14.992 1.00 93.62 95 ARG A C 1
ATOM 744 O O . ARG A 1 95 ? 10.455 -7.489 -15.670 1.00 93.62 95 ARG A O 1
ATOM 751 N N . LEU A 1 96 ? 8.638 -6.328 -15.049 1.00 93.94 96 LEU A N 1
ATOM 752 C CA . LEU A 1 96 ? 7.712 -7.072 -15.914 1.00 93.94 96 LEU A CA 1
ATOM 753 C C . LEU A 1 96 ? 8.100 -6.965 -17.394 1.00 93.94 96 LEU A C 1
ATOM 755 O O . LEU A 1 96 ? 8.163 -7.979 -18.089 1.00 93.94 96 LEU A O 1
ATOM 759 N N . SER A 1 97 ? 8.425 -5.757 -17.861 1.00 93.62 97 SER A N 1
ATOM 760 C CA . SER A 1 97 ? 8.880 -5.536 -19.237 1.00 93.62 97 SER A CA 1
ATOM 761 C C . SER A 1 97 ? 10.184 -6.282 -19.537 1.00 93.62 97 SER A C 1
ATOM 763 O O . SER A 1 97 ? 10.316 -6.894 -20.598 1.00 93.62 97 SER A O 1
ATOM 765 N N . LEU A 1 98 ? 11.138 -6.278 -18.601 1.00 94.94 98 LEU A N 1
ATOM 766 C CA . LEU A 1 98 ? 12.392 -7.020 -18.722 1.00 94.94 98 LEU A CA 1
ATOM 767 C C . LEU A 1 98 ? 12.140 -8.529 -18.789 1.00 94.94 98 LEU A C 1
ATOM 769 O O . LEU A 1 98 ? 12.635 -9.174 -19.709 1.00 94.94 98 LEU A O 1
ATOM 773 N N . PHE A 1 99 ? 11.325 -9.087 -17.889 1.00 93.81 99 PHE A N 1
ATOM 774 C CA . PHE A 1 99 ? 10.968 -10.509 -17.911 1.00 93.81 99 PHE A CA 1
ATOM 775 C C . PHE A 1 99 ? 10.304 -10.914 -19.231 1.00 93.81 99 PHE A C 1
ATOM 777 O O . PHE A 1 99 ? 10.690 -11.920 -19.823 1.00 93.81 99 PHE A O 1
ATOM 784 N N . GLN A 1 100 ? 9.365 -10.113 -19.740 1.00 93.81 100 GLN A N 1
ATOM 785 C CA . GLN A 1 100 ? 8.719 -10.381 -21.024 1.00 93.81 100 GLN A CA 1
ATOM 786 C C . GLN A 1 100 ? 9.728 -10.383 -22.182 1.00 93.81 100 GLN A C 1
ATOM 788 O O . GLN A 1 100 ? 9.717 -11.294 -23.008 1.00 93.81 100 GLN A O 1
ATOM 793 N N . LYS A 1 101 ? 10.636 -9.399 -22.228 1.00 94.06 101 LYS A N 1
ATOM 794 C CA . LYS A 1 101 ? 11.698 -9.340 -23.245 1.00 94.06 101 LYS A CA 1
ATOM 795 C C . LYS A 1 101 ? 12.638 -10.542 -23.159 1.00 94.06 101 LYS A C 1
ATOM 797 O O . LYS A 1 101 ? 12.978 -11.105 -24.195 1.00 94.06 101 LYS A O 1
ATOM 802 N N . LEU A 1 102 ? 13.018 -10.965 -21.953 1.00 94.06 102 LEU A N 1
ATOM 803 C CA . LEU A 1 102 ? 13.852 -12.151 -21.755 1.00 94.06 102 LEU A CA 1
ATOM 804 C C . LEU A 1 102 ? 13.159 -13.410 -22.286 1.00 94.06 102 LEU A C 1
ATOM 806 O O . LEU A 1 102 ? 13.762 -14.143 -23.063 1.00 94.06 102 LEU A O 1
ATOM 810 N N . ILE A 1 103 ? 11.881 -13.625 -21.958 1.00 93.38 103 ILE A N 1
ATOM 811 C CA . ILE A 1 103 ? 11.102 -14.766 -22.471 1.00 93.38 103 ILE A CA 1
ATOM 812 C C . ILE A 1 103 ? 11.061 -14.761 -24.006 1.00 93.38 103 ILE A C 1
ATOM 814 O O . ILE A 1 103 ? 11.252 -15.805 -24.631 1.00 93.38 103 ILE A O 1
ATOM 818 N N . LEU A 1 104 ? 10.861 -13.597 -24.632 1.00 92.62 104 LEU A N 1
ATOM 819 C CA . LEU A 1 104 ? 10.881 -13.466 -26.093 1.00 92.62 104 LEU A CA 1
ATOM 820 C C . LEU A 1 104 ? 12.253 -13.811 -26.689 1.00 92.62 104 LEU A C 1
ATOM 822 O O . LEU A 1 104 ? 12.329 -14.508 -27.695 1.00 92.62 104 LEU A O 1
ATOM 826 N N . ILE A 1 105 ? 13.343 -13.368 -26.062 1.00 92.50 105 ILE A N 1
ATOM 827 C CA . ILE A 1 105 ? 14.704 -13.686 -26.515 1.00 92.50 105 ILE A CA 1
ATOM 828 C C . ILE A 1 105 ? 14.971 -15.193 -26.407 1.00 92.50 105 ILE A C 1
ATOM 830 O O . ILE A 1 105 ? 15.423 -15.801 -27.377 1.00 92.50 105 ILE A O 1
ATOM 834 N N . PHE A 1 106 ? 14.651 -15.810 -25.266 1.00 90.06 106 PHE A N 1
ATOM 835 C CA . PHE A 1 106 ? 14.892 -17.238 -25.038 1.00 90.06 106 PHE A CA 1
ATOM 836 C C . PHE A 1 106 ? 14.002 -18.140 -25.900 1.00 90.06 106 PHE A C 1
ATOM 838 O O . PHE A 1 106 ? 14.486 -19.130 -26.445 1.00 90.06 106 PHE A O 1
ATOM 845 N N . SER A 1 107 ? 12.724 -17.794 -26.081 1.00 88.81 107 SER A N 1
ATOM 846 C CA . SER A 1 107 ? 11.826 -18.536 -26.981 1.00 88.81 107 SER A CA 1
ATOM 847 C C . SER A 1 107 ? 12.295 -18.467 -28.433 1.00 88.81 107 SER A C 1
ATOM 849 O O . SER A 1 107 ? 12.291 -19.481 -29.130 1.00 88.81 107 SER A O 1
ATOM 851 N N . ARG A 1 108 ? 12.788 -17.304 -28.872 1.00 84.62 108 ARG A N 1
ATOM 852 C CA . ARG A 1 108 ? 13.356 -17.141 -30.211 1.00 84.62 108 ARG A CA 1
ATOM 853 C C . ARG A 1 108 ? 14.647 -17.941 -30.387 1.00 84.62 108 ARG A C 1
ATOM 855 O O . ARG A 1 108 ? 14.831 -18.561 -31.426 1.00 84.62 108 ARG A O 1
ATOM 862 N N . PHE A 1 109 ? 15.507 -17.982 -29.369 1.00 82.50 109 PHE A N 1
ATOM 863 C CA . PHE A 1 109 ? 16.715 -18.813 -29.384 1.00 82.50 109 PHE A CA 1
ATOM 864 C C . PHE A 1 109 ? 16.384 -20.310 -29.480 1.00 82.50 109 PHE A C 1
ATOM 866 O O . PHE A 1 109 ? 16.986 -21.018 -30.282 1.00 82.50 109 PHE A O 1
ATOM 873 N N . LYS A 1 110 ? 15.380 -20.778 -28.725 1.00 83.06 110 LYS A N 1
ATOM 874 C CA . LYS A 1 110 ? 14.904 -22.167 -28.787 1.00 83.06 110 LYS A CA 1
ATOM 875 C C . LYS A 1 110 ? 14.385 -22.539 -30.180 1.00 83.06 110 LYS A C 1
ATOM 877 O O . LYS A 1 110 ? 14.755 -23.588 -30.690 1.00 83.06 110 LYS A O 1
ATOM 882 N N . TYR A 1 111 ? 13.597 -21.664 -30.806 1.00 83.06 111 TYR A N 1
ATOM 883 C CA . TYR A 1 111 ? 13.113 -21.873 -32.173 1.00 83.06 111 TYR A CA 1
ATOM 884 C C . TYR A 1 111 ? 14.264 -22.032 -33.177 1.00 83.06 111 TYR A C 1
ATOM 886 O O . TYR A 1 111 ? 14.262 -22.959 -33.977 1.00 83.06 111 TYR A O 1
ATOM 894 N N . TYR A 1 112 ? 15.281 -21.164 -33.115 1.00 78.31 112 TYR A N 1
ATOM 895 C CA . TYR A 1 112 ? 16.441 -21.287 -34.005 1.00 78.31 112 TYR A CA 1
ATOM 896 C C . TYR A 1 112 ? 17.244 -22.568 -33.763 1.00 78.31 112 TYR A C 1
ATOM 898 O O . TYR A 1 112 ? 17.761 -23.130 -34.720 1.00 78.31 112 TYR A O 1
ATOM 906 N N . TYR A 1 113 ? 17.334 -23.038 -32.518 1.00 78.06 113 TYR A N 1
ATOM 907 C CA . TYR A 1 113 ? 17.982 -24.309 -32.205 1.00 78.06 113 TYR A CA 1
ATOM 908 C C . TYR A 1 113 ? 17.207 -25.505 -32.780 1.00 78.06 113 TYR A C 1
ATOM 910 O O . TYR A 1 113 ? 17.815 -26.371 -33.391 1.00 78.06 113 TYR A O 1
ATOM 918 N N . GLU A 1 114 ? 15.876 -25.528 -32.654 1.00 77.81 114 GLU A N 1
ATOM 919 C CA . GLU A 1 114 ? 15.025 -26.596 -33.210 1.00 77.81 114 GLU A CA 1
ATOM 920 C C . GLU A 1 114 ? 14.988 -26.612 -34.747 1.00 77.81 114 GLU A C 1
ATOM 922 O O . GLU A 1 114 ? 14.788 -27.667 -35.329 1.00 77.81 114 GLU A O 1
ATOM 927 N N . VAL A 1 115 ? 15.183 -25.469 -35.413 1.00 79.62 115 VAL A N 1
ATOM 928 C CA . VAL A 1 115 ? 15.281 -25.392 -36.886 1.00 79.62 115 VAL A CA 1
ATOM 929 C C . VAL A 1 115 ? 16.680 -25.762 -37.400 1.00 79.62 115 VAL A C 1
ATOM 931 O O . VAL A 1 115 ? 16.826 -26.148 -38.557 1.00 79.62 115 VAL A O 1
ATOM 934 N N . ALA A 1 116 ? 17.718 -25.599 -36.577 1.00 74.69 116 ALA A N 1
ATOM 935 C CA . ALA A 1 116 ? 19.105 -25.872 -36.958 1.00 74.69 116 ALA A CA 1
ATOM 936 C C . ALA A 1 116 ? 19.545 -27.333 -36.729 1.00 74.69 116 ALA A C 1
ATOM 938 O O . ALA A 1 116 ? 20.628 -27.701 -37.188 1.00 74.69 116 ALA A O 1
ATOM 939 N N . VAL A 1 117 ? 18.742 -28.129 -36.014 1.00 68.56 117 VAL A N 1
ATOM 940 C CA . VAL A 1 117 ? 18.923 -29.573 -35.762 1.00 68.56 117 VAL A CA 1
ATOM 941 C C . VAL A 1 117 ? 18.033 -30.367 -36.707 1.00 68.56 117 VAL A C 1
ATOM 943 O O . VAL A 1 117 ? 18.538 -31.366 -37.265 1.00 68.56 117 VAL A O 1
#

Sequence (117 aa):
RVLADKIYRNRENLSYCKSRGIRLAGPALGRPGKNVSIDKRTEYVDSVDRIEVERKFALSKHSHGLGLIMTKLEETSRSSIALSIISMNLDCLLRLSLFQKLILIFSRFKYYYEVAV

Secondary structure (DSSP, 8-state):
-B---GGG--HHHHHHHHHTT--B-SPPSSSPPTT----HHHHHHHHHHHHHHHHHHHHHHHHSSGGG----SHHHHHHHHHHHHHHHHHHHHHHHHHHHHHHHHHHHHHHHHHHH-

pLDDT: mean 90.84, std 6.74, range [68.56, 97.88]

Foldseek 3Di:
DDEDDPVCLDPVNVVVCVVVVHDYDDDDPDDDDPPDDDPVVSNVVSVVVVVVVVVLVVCLLPPQCLVVDPDDDPVVNVVSNVSSVVVSVVVVVVVVVVVVVVVVVVVVVVVVVVVVD

Radius of gyration: 22.85 Å; chains: 1; bounding box: 43×51×60 Å